Protein AF-A0A635HLL3-F1 (afdb_monomer_lite)

Sequence (144 aa):
FTPLVNSYIDNVSLVVKESYKYHLGQVCKSENRYLGLLNDLCAYYEKENKEKELTLINNFSTLREIASSNKDKYTLFFVRRSDGFSDNCANVANWIVEFDRYREVLRQHENNKLKVEKDLDNISKLFSSMFNESIAKYKLNGLF

Organism: NCBI:txid58095

Secondary structure (DSSP, 8-state):
-HHHHHHHHHHHHHHHHHHHHHHHHHHHHHHHHHHHHHHHEEEEEEGGGSS--PEE--SHHHHHHHHHHTTT-TTEEEEETTT--EEEHHHHHHHHHHHHHHHHHHHHHHHHHHHHHHHHHHHHHHHHHHHHHHHHHHHHHS--

pLDDT: mean 85.39, std 13.46, range [41.72, 97.75]

Radius of gyration: 25.22 Å; chains: 1; bounding box: 45×24×76 Å

Structure (mmCIF, N/CA/C/O backbone):
data_AF-A0A635HLL3-F1
#
_entry.id   AF-A0A635HLL3-F1
#
loop_
_atom_site.group_PDB
_atom_site.id
_atom_site.type_symbol
_atom_site.label_atom_id
_atom_site.label_alt_id
_atom_site.label_comp_id
_atom_site.label_asym_id
_atom_site.label_entity_id
_atom_site.label_seq_id
_atom_site.pdbx_PDB_ins_code
_atom_site.Cartn_x
_atom_site.Cartn_y
_atom_site.Cartn_z
_atom_site.occupancy
_atom_site.B_iso_or_equiv
_atom_site.auth_seq_id
_atom_site.auth_comp_id
_atom_site.auth_asym_id
_atom_site.auth_atom_id
_atom_site.pdbx_PDB_model_num
ATOM 1 N N . PHE A 1 1 ? 1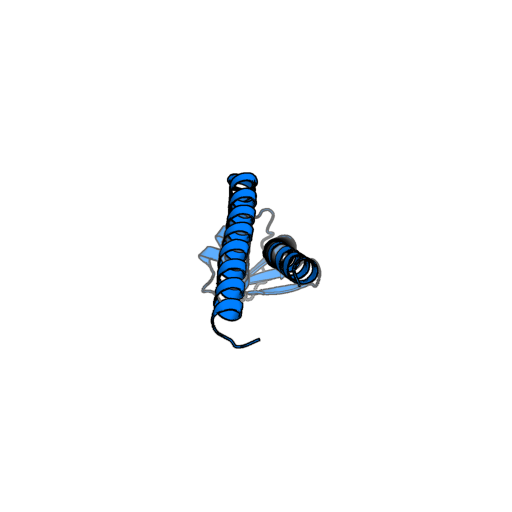6.105 6.985 -43.546 1.00 50.03 1 PHE A N 1
ATOM 2 C CA . PHE A 1 1 ? 16.003 5.862 -42.585 1.00 50.03 1 PHE A CA 1
ATOM 3 C C . PHE A 1 1 ? 16.602 6.172 -41.210 1.00 50.03 1 PHE A C 1
ATOM 5 O O . PHE A 1 1 ? 15.975 5.832 -40.221 1.00 50.03 1 PHE A O 1
ATOM 12 N N . THR A 1 2 ? 17.754 6.839 -41.108 1.00 54.69 2 THR A N 1
ATOM 13 C CA . THR A 1 2 ? 18.450 7.132 -39.833 1.00 54.69 2 THR A CA 1
ATOM 14 C C . THR A 1 2 ? 17.692 8.042 -38.838 1.00 54.69 2 THR A C 1
ATOM 16 O O . THR A 1 2 ? 17.692 7.722 -37.654 1.00 54.69 2 THR A O 1
ATOM 19 N N . PRO A 1 3 ? 16.976 9.110 -39.259 1.00 58.59 3 PRO A N 1
ATOM 20 C CA . PRO A 1 3 ? 16.249 9.988 -38.325 1.00 58.59 3 PRO A CA 1
ATOM 21 C C . PRO A 1 3 ? 15.021 9.327 -37.683 1.00 58.59 3 PRO A C 1
ATOM 23 O O . PRO A 1 3 ? 14.736 9.541 -36.510 1.00 58.59 3 PRO A O 1
ATOM 26 N N . LEU A 1 4 ? 14.314 8.488 -38.449 1.00 57.59 4 LEU A N 1
ATOM 27 C CA . LEU A 1 4 ? 13.117 7.788 -37.979 1.00 57.59 4 LEU A CA 1
ATOM 28 C C . LEU A 1 4 ? 13.476 6.747 -36.906 1.00 57.59 4 LEU A C 1
ATOM 30 O O . LEU A 1 4 ? 12.796 6.637 -35.895 1.00 57.59 4 LEU A O 1
ATOM 34 N N . VAL A 1 5 ? 14.580 6.020 -37.107 1.00 56.38 5 VAL A N 1
ATOM 35 C CA . VAL A 1 5 ? 15.075 5.005 -36.163 1.00 56.38 5 VAL A CA 1
ATOM 36 C C . VAL A 1 5 ? 15.552 5.643 -34.856 1.00 56.38 5 VAL A C 1
ATOM 38 O O . VAL A 1 5 ? 15.184 5.159 -33.791 1.00 56.38 5 VAL A O 1
ATOM 41 N N . ASN A 1 6 ? 16.278 6.766 -34.919 1.00 57.84 6 ASN A N 1
ATOM 42 C CA . ASN A 1 6 ? 16.680 7.504 -33.716 1.00 57.84 6 ASN A CA 1
ATOM 43 C C . ASN A 1 6 ? 15.460 8.006 -32.922 1.00 57.84 6 ASN A C 1
ATOM 45 O O . ASN A 1 6 ? 15.413 7.834 -31.709 1.00 57.84 6 ASN A O 1
ATOM 49 N N . SER A 1 7 ? 14.422 8.506 -33.606 1.00 64.62 7 SER A N 1
ATOM 50 C CA . SER A 1 7 ? 13.164 8.909 -32.960 1.00 64.62 7 SER A CA 1
ATOM 51 C C . SER A 1 7 ? 12.43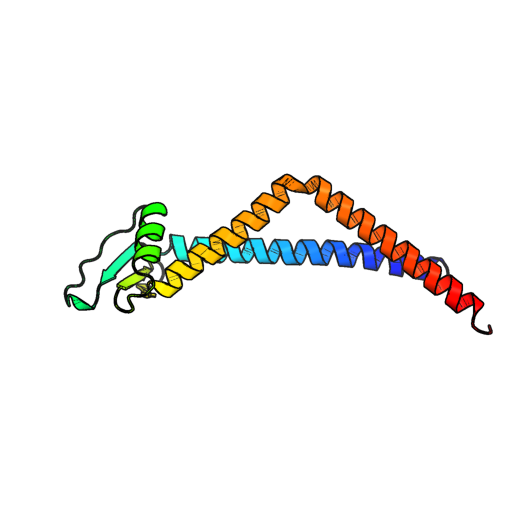7 7.741 -32.273 1.00 64.62 7 SER A C 1
ATOM 53 O O . SER A 1 7 ? 11.927 7.905 -31.166 1.00 64.62 7 SER A O 1
ATOM 55 N N . TYR A 1 8 ? 12.417 6.547 -32.875 1.00 64.12 8 TYR A N 1
ATOM 56 C CA . TYR A 1 8 ? 11.844 5.351 -32.241 1.00 64.12 8 TYR A CA 1
ATOM 57 C C . TYR A 1 8 ? 12.621 4.908 -30.994 1.00 64.12 8 TYR A C 1
ATOM 59 O O . TYR A 1 8 ? 12.020 4.444 -30.029 1.00 64.12 8 TYR A O 1
ATOM 67 N N . ILE A 1 9 ? 13.942 5.064 -30.997 1.00 60.72 9 ILE A N 1
ATOM 68 C CA . ILE A 1 9 ? 14.815 4.680 -29.884 1.00 60.72 9 ILE A CA 1
ATOM 69 C C . ILE A 1 9 ? 14.670 5.638 -28.698 1.00 60.72 9 ILE A C 1
ATOM 71 O O . ILE A 1 9 ? 14.524 5.186 -27.559 1.00 60.72 9 ILE A O 1
ATOM 75 N N . ASP A 1 10 ? 14.641 6.945 -28.960 1.00 68.62 10 ASP A N 1
ATOM 76 C CA . ASP A 1 10 ? 14.387 7.957 -27.930 1.00 68.62 10 ASP A CA 1
ATOM 77 C C . ASP A 1 10 ? 13.016 7.734 -27.267 1.00 68.62 10 ASP A C 1
ATOM 79 O O . ASP A 1 10 ? 12.883 7.849 -26.045 1.00 68.62 10 ASP A O 1
ATOM 83 N N . ASN A 1 11 ? 12.022 7.288 -28.046 1.00 75.81 11 ASN A N 1
ATOM 84 C CA . ASN A 1 11 ? 10.708 6.909 -27.532 1.00 75.81 11 ASN A CA 1
ATOM 85 C C . ASN A 1 11 ? 10.755 5.700 -26.584 1.00 75.81 11 ASN A C 1
ATOM 87 O O . ASN A 1 11 ? 10.007 5.680 -25.611 1.00 75.81 11 ASN A O 1
ATOM 91 N N . VAL A 1 12 ? 11.622 4.704 -26.797 1.00 74.12 12 VAL A N 1
ATOM 92 C CA . VAL A 1 12 ? 11.694 3.542 -25.887 1.00 74.12 12 VAL A CA 1
ATOM 93 C C . VAL A 1 12 ? 12.343 3.904 -24.551 1.00 74.12 12 VAL A C 1
ATOM 95 O O . VAL A 1 12 ? 11.828 3.523 -23.500 1.00 74.12 12 VAL A O 1
ATOM 98 N N . SER A 1 13 ? 13.431 4.680 -24.571 1.00 75.94 13 SER A N 1
ATOM 99 C CA . SER A 1 13 ? 14.048 5.229 -23.351 1.00 75.94 13 SER A CA 1
ATOM 100 C C . SER A 1 13 ? 13.030 6.024 -22.526 1.00 75.94 13 SER A C 1
ATOM 102 O O . SER A 1 13 ? 12.898 5.835 -21.312 1.00 75.94 13 SER A O 1
ATOM 104 N N . LEU A 1 14 ? 12.238 6.858 -23.208 1.00 83.88 14 LEU A N 1
ATOM 105 C CA . LEU A 1 14 ? 11.132 7.586 -22.599 1.00 83.88 14 LEU A CA 1
ATOM 106 C C . LEU A 1 14 ? 10.093 6.630 -21.994 1.00 83.88 14 LEU A C 1
ATOM 108 O O . LEU A 1 14 ? 9.733 6.792 -20.832 1.00 83.88 14 LEU A O 1
ATOM 112 N N . VAL A 1 15 ? 9.663 5.598 -22.726 1.00 85.56 15 VAL A N 1
ATOM 113 C CA . VAL A 1 15 ? 8.681 4.610 -22.243 1.00 85.56 15 VAL A CA 1
ATOM 114 C C . VAL A 1 15 ? 9.160 3.884 -20.985 1.00 85.56 15 VAL A C 1
ATOM 116 O O . VAL A 1 15 ? 8.374 3.730 -20.050 1.00 85.56 15 VAL A O 1
ATOM 119 N N . VAL A 1 16 ? 10.427 3.462 -20.914 1.00 85.88 16 VAL A N 1
ATOM 120 C CA . VAL A 1 16 ? 10.978 2.781 -19.725 1.00 85.88 16 VAL A CA 1
ATOM 121 C C . VAL A 1 16 ? 10.926 3.701 -18.503 1.00 85.88 16 VAL A C 1
ATOM 123 O O . VAL A 1 16 ? 10.445 3.301 -17.439 1.00 85.88 16 VAL A O 1
ATOM 126 N N . LYS A 1 17 ? 11.363 4.956 -18.657 1.00 88.00 17 LYS A N 1
ATOM 127 C CA . LYS A 1 17 ? 11.354 5.949 -17.572 1.00 88.00 17 LYS A CA 1
ATOM 128 C C . LYS A 1 17 ? 9.938 6.316 -17.135 1.00 88.00 17 LYS A C 1
ATOM 130 O O . LYS A 1 17 ? 9.668 6.362 -15.936 1.00 88.00 17 LYS A O 1
ATOM 135 N N . GLU A 1 18 ? 9.032 6.549 -18.079 1.00 90.19 18 GLU A N 1
ATOM 136 C CA . GLU A 1 18 ? 7.636 6.881 -17.780 1.00 90.19 18 GLU A CA 1
ATOM 137 C C . GLU A 1 18 ? 6.892 5.702 -17.143 1.00 90.19 18 GLU A C 1
ATOM 139 O O . GLU A 1 18 ? 6.130 5.902 -16.200 1.00 90.19 18 GLU A O 1
ATOM 144 N N . SER A 1 19 ? 7.179 4.464 -17.557 1.00 89.56 19 SER A N 1
ATOM 145 C CA . SER A 1 19 ? 6.629 3.265 -16.910 1.00 89.56 19 SER A CA 1
ATOM 146 C C . SER A 1 19 ? 7.084 3.162 -15.454 1.00 89.56 19 SER A C 1
ATOM 148 O O . SER A 1 19 ? 6.265 2.946 -14.561 1.00 89.56 19 SER A O 1
ATOM 150 N N . TYR A 1 20 ? 8.376 3.382 -15.183 1.00 92.69 20 TYR A N 1
ATOM 151 C CA . TYR A 1 20 ? 8.892 3.405 -13.814 1.00 92.69 20 TYR A CA 1
ATOM 152 C C . TYR A 1 20 ? 8.213 4.488 -12.961 1.00 92.69 20 TYR A C 1
ATOM 154 O O . TYR A 1 20 ? 7.708 4.192 -11.876 1.00 92.69 20 TYR A O 1
ATOM 162 N N . LYS A 1 21 ? 8.136 5.728 -13.470 1.00 93.69 21 LYS A N 1
ATOM 163 C CA . LYS A 1 21 ? 7.446 6.840 -12.792 1.00 93.69 21 LYS A CA 1
ATOM 164 C C . LYS A 1 21 ? 5.981 6.518 -12.522 1.00 93.69 21 LYS A C 1
ATOM 166 O O . LYS A 1 21 ? 5.490 6.793 -11.429 1.00 93.69 21 LYS A O 1
ATOM 171 N N . TYR A 1 22 ? 5.292 5.918 -13.491 1.00 95.50 22 TYR A N 1
ATOM 172 C CA . TYR A 1 22 ? 3.907 5.494 -13.339 1.00 95.50 22 TYR A CA 1
ATOM 173 C C . TYR A 1 22 ? 3.762 4.502 -12.184 1.00 95.50 22 TYR A C 1
ATOM 175 O O . TYR A 1 22 ? 2.951 4.732 -11.288 1.00 95.50 22 TYR A O 1
ATOM 183 N N . HIS A 1 23 ? 4.570 3.438 -12.155 1.00 94.56 23 HIS A N 1
ATOM 184 C CA . HIS A 1 23 ? 4.517 2.436 -11.090 1.00 94.56 23 HIS A CA 1
ATOM 185 C C . HIS A 1 23 ? 4.851 3.021 -9.716 1.00 94.56 23 HIS A C 1
ATOM 187 O O . HIS A 1 23 ? 4.122 2.760 -8.759 1.00 94.56 23 HIS A O 1
ATOM 193 N N . LEU A 1 24 ? 5.883 3.864 -9.619 1.00 96.38 24 LEU A N 1
ATOM 194 C CA . LEU A 1 24 ? 6.208 4.572 -8.380 1.00 96.38 24 LEU A CA 1
ATOM 195 C C . LEU A 1 24 ? 5.038 5.461 -7.926 1.00 96.38 24 LEU A C 1
ATOM 197 O O . LEU A 1 24 ? 4.659 5.449 -6.758 1.00 96.38 24 LEU A O 1
ATOM 201 N N . GLY A 1 25 ? 4.387 6.155 -8.862 1.00 97.31 25 GLY A N 1
ATOM 202 C CA . GLY A 1 25 ? 3.176 6.928 -8.597 1.00 97.31 25 GLY A CA 1
ATOM 203 C C . GLY A 1 25 ? 2.007 6.075 -8.088 1.00 97.31 25 GLY A C 1
ATOM 204 O O . GLY A 1 25 ? 1.276 6.514 -7.201 1.00 97.31 25 GLY A O 1
ATOM 205 N N . GLN A 1 26 ? 1.832 4.850 -8.594 1.00 97.56 26 GLN A N 1
ATOM 206 C CA . GLN A 1 26 ? 0.821 3.913 -8.081 1.00 97.56 26 GLN A CA 1
ATOM 207 C C . GLN A 1 26 ? 1.139 3.441 -6.656 1.00 97.56 26 GLN A C 1
ATOM 209 O O . GLN A 1 26 ? 0.227 3.332 -5.833 1.00 97.56 26 GLN A O 1
ATOM 214 N N . VAL A 1 27 ? 2.418 3.221 -6.337 1.00 97.50 27 VAL A N 1
ATOM 215 C CA . VAL A 1 27 ? 2.866 2.915 -4.968 1.00 97.50 27 VAL A CA 1
ATOM 216 C C . VAL A 1 27 ? 2.545 4.080 -4.029 1.00 97.50 27 VAL A C 1
ATOM 218 O O . VAL A 1 27 ? 1.913 3.859 -3.000 1.00 97.50 27 VAL A O 1
ATOM 221 N N . CYS A 1 28 ? 2.869 5.321 -4.411 1.00 97.12 28 CYS A N 1
ATOM 222 C CA . CYS A 1 28 ? 2.528 6.513 -3.624 1.00 97.12 28 CYS A CA 1
ATOM 223 C C . CYS A 1 28 ? 1.016 6.656 -3.398 1.00 97.12 28 CYS A C 1
ATOM 225 O O . CYS A 1 28 ? 0.576 6.966 -2.293 1.00 97.12 28 CYS A O 1
ATOM 227 N N . LYS A 1 29 ? 0.195 6.433 -4.432 1.00 97.75 29 LYS A N 1
ATOM 228 C CA . LYS A 1 29 ? -1.272 6.479 -4.298 1.00 97.75 29 LYS A CA 1
ATOM 229 C C . LYS A 1 29 ? -1.788 5.410 -3.338 1.00 97.75 29 LYS A C 1
ATOM 231 O O . LYS A 1 29 ? -2.688 5.688 -2.551 1.00 97.75 29 LYS A O 1
ATOM 236 N N . SER A 1 30 ? -1.217 4.210 -3.403 1.00 97.06 30 SER A N 1
ATOM 237 C CA . SER A 1 30 ? -1.594 3.097 -2.531 1.00 97.06 30 SER A CA 1
ATOM 238 C C . SER A 1 30 ? -1.215 3.388 -1.078 1.00 97.06 30 SER A C 1
ATOM 240 O O . SER A 1 30 ? -2.078 3.296 -0.212 1.00 97.06 30 SER A O 1
ATOM 242 N N . GLU A 1 31 ? 0.017 3.838 -0.813 1.00 97.12 31 GLU A N 1
ATOM 243 C CA . GLU A 1 31 ? 0.472 4.243 0.528 1.00 97.12 31 GLU A CA 1
ATOM 244 C C . GLU A 1 31 ? -0.456 5.297 1.147 1.00 97.12 31 GLU A C 1
ATOM 246 O O . GLU A 1 31 ? -0.973 5.084 2.244 1.00 97.12 31 GLU A O 1
ATOM 251 N N . ASN A 1 32 ? -0.780 6.356 0.399 1.00 97.25 32 ASN A N 1
ATOM 252 C CA . ASN A 1 32 ? -1.692 7.405 0.858 1.00 97.25 32 ASN A CA 1
ATOM 253 C C . ASN A 1 32 ? -3.117 6.896 1.104 1.00 97.25 32 ASN A C 1
ATOM 255 O O . ASN A 1 32 ? -3.766 7.318 2.062 1.00 97.25 32 ASN A O 1
ATOM 259 N N . ARG A 1 33 ? -3.620 5.985 0.262 1.00 95.88 33 ARG A N 1
ATOM 260 C CA . ARG A 1 33 ? -4.942 5.377 0.450 1.00 95.88 33 ARG A CA 1
ATOM 261 C C . ARG A 1 33 ? -5.006 4.609 1.768 1.00 95.88 33 ARG A C 1
ATOM 263 O O . ARG A 1 33 ? -5.944 4.818 2.535 1.00 95.88 33 ARG A O 1
ATOM 270 N N . TYR A 1 34 ? -4.029 3.743 2.039 1.00 96.19 34 TYR A N 1
ATOM 271 C CA . TYR A 1 34 ? -4.002 2.976 3.286 1.00 96.19 34 TYR A CA 1
ATOM 272 C C . TYR A 1 34 ? -3.752 3.869 4.496 1.00 96.19 34 TYR A C 1
ATOM 274 O O . TYR A 1 34 ? -4.424 3.696 5.506 1.00 96.19 34 TYR A O 1
ATOM 282 N N . LEU A 1 35 ? -2.876 4.871 4.387 1.00 96.06 35 LEU A N 1
ATOM 283 C CA . LEU A 1 35 ? -2.691 5.868 5.440 1.00 96.06 35 LEU A CA 1
ATOM 284 C C . LEU A 1 35 ? -4.003 6.585 5.768 1.00 96.06 35 LEU A C 1
ATOM 286 O O . LEU A 1 35 ? -4.334 6.743 6.938 1.00 96.06 35 LEU A O 1
ATOM 290 N N . GLY A 1 36 ? -4.763 6.982 4.746 1.00 94.50 36 GLY A N 1
ATOM 291 C CA . GLY A 1 36 ? -6.082 7.586 4.907 1.00 94.50 36 GLY A CA 1
ATOM 292 C C . GLY A 1 36 ? -7.053 6.659 5.637 1.00 94.50 36 GLY A C 1
ATOM 293 O O . GLY A 1 36 ? -7.636 7.070 6.633 1.00 94.50 36 GLY A O 1
ATOM 294 N N . LEU A 1 37 ? -7.167 5.401 5.196 1.00 94.00 37 LEU A N 1
ATOM 295 C CA . LEU A 1 37 ? -8.013 4.391 5.845 1.00 94.00 37 LEU A CA 1
ATOM 296 C C . LEU A 1 37 ? -7.631 4.167 7.312 1.00 94.00 37 LEU A C 1
ATOM 298 O O . LEU A 1 37 ? -8.501 4.158 8.174 1.00 94.00 37 LEU A O 1
ATOM 302 N N . LEU A 1 38 ? -6.339 3.998 7.596 1.00 95.25 38 LEU A N 1
ATOM 303 C CA . LEU A 1 38 ? -5.822 3.719 8.937 1.00 95.25 38 LEU A CA 1
ATOM 304 C C . LEU A 1 38 ? -5.968 4.930 9.860 1.00 95.25 38 LEU A C 1
ATOM 306 O O . LEU A 1 38 ? -6.315 4.768 11.027 1.00 95.25 38 LEU A O 1
ATOM 310 N N . ASN A 1 39 ? -5.758 6.137 9.333 1.00 93.75 39 ASN A N 1
ATOM 311 C CA . ASN A 1 39 ? -6.028 7.367 10.063 1.00 93.75 39 ASN A CA 1
ATOM 312 C C . ASN A 1 39 ? -7.522 7.549 10.307 1.00 93.75 39 ASN A C 1
ATOM 314 O O . ASN A 1 39 ? -7.886 8.099 11.333 1.00 93.75 39 ASN A O 1
ATOM 318 N N . ASP A 1 40 ? -8.403 7.113 9.415 1.00 93.44 40 ASP A N 1
ATOM 319 C CA . ASP A 1 40 ? -9.842 7.289 9.601 1.00 93.44 40 ASP A CA 1
ATOM 320 C C . ASP A 1 40 ? -10.427 6.390 10.707 1.00 93.44 40 ASP A C 1
ATOM 322 O O . ASP A 1 40 ? -11.491 6.687 11.246 1.00 93.44 40 ASP A O 1
ATOM 326 N N . LEU A 1 41 ? -9.717 5.339 11.129 1.00 94.25 41 LEU A N 1
ATOM 327 C CA . LEU A 1 41 ? -10.117 4.514 12.274 1.00 94.25 41 LEU A CA 1
ATOM 328 C C . LEU A 1 41 ? -10.015 5.312 13.586 1.00 94.25 41 LEU A C 1
ATOM 330 O O . LEU A 1 41 ? -8.999 5.954 13.854 1.00 94.25 41 LEU A O 1
ATOM 334 N N . CYS A 1 42 ? -11.058 5.274 14.423 1.00 91.12 42 CYS A N 1
ATOM 335 C CA . CYS A 1 42 ? -11.086 5.998 15.706 1.00 91.12 42 CYS A CA 1
ATOM 336 C C . CYS A 1 42 ? -11.337 5.142 16.939 1.00 91.12 42 CYS A C 1
ATOM 338 O O . CYS A 1 42 ? -10.997 5.572 18.041 1.00 91.12 42 CYS A O 1
ATOM 340 N N . ALA A 1 43 ? -11.935 3.965 16.790 1.00 91.19 43 ALA A N 1
ATOM 341 C CA . ALA A 1 43 ? -12.235 3.088 17.912 1.00 91.19 43 ALA A CA 1
ATOM 342 C C . ALA A 1 43 ? -12.340 1.630 17.465 1.00 91.19 43 ALA A C 1
ATOM 344 O O . ALA A 1 43 ? -12.505 1.364 16.274 1.00 91.19 43 ALA A O 1
ATOM 345 N N . TYR A 1 44 ? -12.304 0.696 18.413 1.00 90.88 44 TYR A N 1
ATOM 346 C CA . TYR A 1 44 ? -12.701 -0.693 18.182 1.00 90.88 44 TYR A CA 1
ATOM 347 C C . TYR A 1 44 ? -13.704 -1.183 19.233 1.00 90.88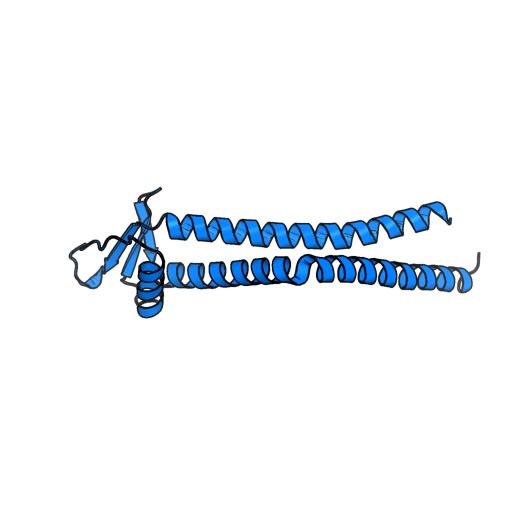 44 TYR A C 1
ATOM 349 O O . TYR A 1 44 ? -13.783 -0.615 20.322 1.00 90.88 44 TYR A O 1
ATOM 357 N N . TYR A 1 45 ? -14.468 -2.224 18.893 1.00 88.12 45 TYR A N 1
ATOM 358 C CA . TYR A 1 45 ? -15.382 -2.936 19.795 1.00 88.12 45 TYR A CA 1
ATOM 359 C C . TYR A 1 45 ? -15.378 -4.446 19.511 1.00 88.12 45 TYR A C 1
ATOM 361 O O . TYR A 1 45 ? -15.121 -4.868 18.380 1.00 88.12 45 TYR A O 1
ATOM 369 N N . GLU A 1 46 ? -15.702 -5.262 20.519 1.00 86.50 46 GLU A N 1
ATOM 370 C CA . GLU A 1 46 ? -15.836 -6.723 20.407 1.00 86.50 46 GLU A CA 1
ATOM 371 C C . GLU A 1 46 ? -17.313 -7.133 20.530 1.00 86.50 46 GLU A C 1
ATOM 373 O O . GLU A 1 46 ? -1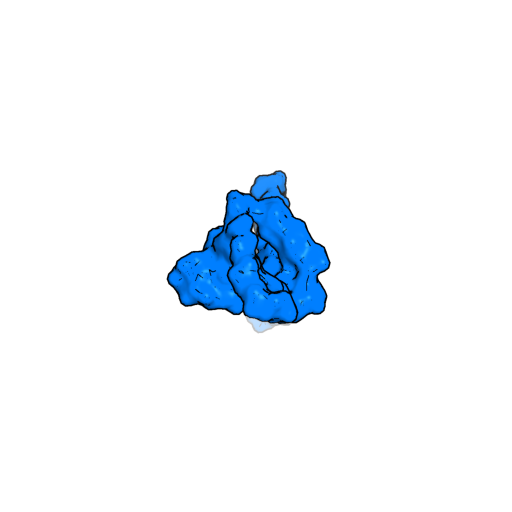7.970 -6.900 21.542 1.00 86.50 46 GLU A O 1
ATOM 378 N N . LYS A 1 47 ? -17.872 -7.734 19.476 1.00 76.75 47 LYS A N 1
ATOM 379 C CA . LYS A 1 47 ? -19.306 -8.058 19.380 1.00 76.75 47 LYS A CA 1
ATOM 380 C C . LYS A 1 47 ? -19.749 -9.170 20.339 1.00 76.75 47 LYS A C 1
ATOM 382 O O . LYS A 1 47 ? -20.912 -9.180 20.740 1.00 76.75 47 LYS A O 1
ATOM 387 N N . GLU A 1 48 ? -18.866 -10.111 20.681 1.00 70.88 48 GLU A N 1
ATOM 388 C CA . GLU A 1 48 ? -19.214 -11.284 21.505 1.00 70.88 48 GLU A CA 1
ATOM 389 C C . GLU A 1 48 ? -19.668 -10.910 22.916 1.00 70.88 48 GLU A C 1
ATOM 391 O O . GLU A 1 48 ? -20.577 -11.550 23.444 1.00 70.88 48 GLU A O 1
ATOM 396 N N . ASN A 1 49 ? -19.148 -9.815 23.473 1.00 64.75 49 ASN A N 1
ATOM 397 C CA . ASN A 1 49 ? -19.538 -9.347 24.802 1.00 64.75 49 ASN A CA 1
ATOM 398 C C . ASN A 1 49 ? -20.911 -8.663 24.842 1.00 64.75 49 ASN A C 1
ATOM 400 O O . ASN A 1 49 ? -21.371 -8.320 25.926 1.00 64.75 49 ASN A O 1
ATOM 404 N N . LYS A 1 50 ? -21.600 -8.489 23.698 1.00 58.19 50 LYS A N 1
ATOM 405 C CA . LYS A 1 50 ? -22.912 -7.812 23.537 1.00 58.19 50 LYS A CA 1
ATOM 406 C C . LYS A 1 50 ? -22.973 -6.352 24.017 1.00 58.19 50 LYS A C 1
ATOM 408 O O . LYS A 1 50 ? -23.860 -5.622 23.578 1.00 58.19 50 LYS A O 1
ATOM 413 N N . GLU A 1 51 ? -22.032 -5.905 24.836 1.00 58.16 51 GLU A N 1
ATOM 414 C CA . GLU A 1 51 ? -21.803 -4.522 25.217 1.00 58.16 51 GLU A CA 1
ATOM 415 C C . GLU A 1 51 ? -20.836 -3.887 24.214 1.00 58.16 51 GLU A C 1
ATOM 417 O O . GLU A 1 51 ? -19.720 -4.360 24.000 1.00 58.16 51 GLU A O 1
ATOM 422 N N . LYS A 1 52 ? -21.279 -2.817 23.544 1.00 63.50 52 LYS A N 1
ATOM 423 C CA . LYS A 1 52 ? -20.409 -2.001 22.690 1.00 63.50 52 LYS A CA 1
ATOM 424 C C . LYS A 1 52 ? -19.526 -1.130 23.578 1.00 63.50 52 LYS A C 1
ATOM 426 O O . LYS A 1 52 ? -19.764 0.071 23.690 1.00 63.50 52 LYS A O 1
ATOM 431 N N . GLU A 1 53 ? -18.523 -1.720 24.211 1.00 67.81 53 GLU A N 1
ATOM 432 C CA . GLU A 1 53 ? -17.461 -0.928 24.816 1.00 67.81 53 GLU A CA 1
ATOM 433 C C . GLU A 1 53 ? -16.493 -0.502 23.707 1.00 67.81 53 GLU A C 1
ATOM 435 O O . GLU A 1 53 ? -15.826 -1.322 23.074 1.00 67.81 53 GLU A O 1
ATOM 440 N N . LEU A 1 54 ? -16.509 0.795 23.395 1.00 80.38 54 LEU A N 1
ATOM 441 C CA . LEU A 1 54 ? -15.645 1.389 22.385 1.00 80.38 54 LEU A CA 1
ATOM 442 C C . LEU A 1 54 ? -14.339 1.810 23.043 1.00 80.38 54 LEU A C 1
ATOM 444 O O . LEU A 1 54 ? -14.321 2.715 23.875 1.00 80.38 54 LEU A O 1
ATOM 448 N N . THR A 1 55 ? -13.235 1.213 22.613 1.00 86.31 55 THR A N 1
ATOM 449 C CA . THR A 1 55 ? -11.911 1.703 22.994 1.00 86.31 55 THR A CA 1
ATOM 450 C C . THR A 1 55 ? -11.405 2.656 21.922 1.00 86.31 55 THR A C 1
ATOM 452 O O . THR A 1 55 ? -11.258 2.267 20.762 1.00 86.31 55 THR A O 1
ATOM 455 N N . LEU A 1 56 ? -11.135 3.905 22.309 1.00 89.56 56 LEU A N 1
ATOM 456 C CA . LEU A 1 56 ? -10.576 4.921 21.420 1.00 89.56 56 LEU A CA 1
ATOM 457 C C . LEU A 1 56 ? -9.143 4.556 21.012 1.00 89.56 56 LEU A C 1
ATOM 459 O O . LEU A 1 56 ? -8.305 4.215 21.846 1.00 89.56 56 LEU A O 1
ATOM 463 N N . ILE A 1 57 ? -8.843 4.710 19.728 1.00 89.50 57 ILE A N 1
ATOM 464 C CA . ILE A 1 57 ? -7.509 4.513 19.169 1.00 89.50 57 ILE A CA 1
ATOM 465 C C . ILE A 1 57 ? -6.876 5.886 18.989 1.00 89.50 57 ILE A C 1
ATOM 467 O O . ILE A 1 57 ? -7.221 6.640 18.082 1.00 89.50 57 ILE A O 1
ATOM 471 N N . ASN A 1 58 ? -5.953 6.225 19.883 1.00 86.31 58 ASN A N 1
ATOM 472 C CA . ASN A 1 58 ? -5.302 7.534 19.902 1.00 86.31 58 ASN A CA 1
ATOM 473 C C . ASN A 1 58 ? -3.942 7.557 19.186 1.00 86.31 58 ASN A C 1
ATOM 475 O O . ASN A 1 58 ? -3.368 8.630 19.011 1.00 86.31 58 ASN A O 1
ATOM 479 N N . ASN A 1 59 ? -3.407 6.401 18.783 1.00 90.31 59 ASN A N 1
ATOM 480 C CA . ASN A 1 59 ? -2.131 6.313 18.085 1.00 90.31 59 ASN A CA 1
ATOM 481 C C . ASN A 1 59 ? -2.021 5.039 17.226 1.00 90.31 59 ASN A C 1
ATOM 483 O O . ASN A 1 59 ? -2.723 4.046 17.433 1.00 90.31 59 ASN A O 1
ATOM 487 N N . PHE A 1 60 ? -1.098 5.077 16.264 1.00 91.25 60 PHE A N 1
ATOM 488 C CA . PHE A 1 60 ? -0.887 4.009 15.287 1.00 91.25 60 PHE A CA 1
ATOM 489 C C . PHE A 1 60 ? -0.261 2.732 15.874 1.00 91.25 60 PHE A C 1
ATOM 491 O O . PHE A 1 60 ? -0.549 1.636 15.395 1.00 91.25 60 PHE A O 1
ATOM 498 N N . SER A 1 61 ? 0.575 2.843 16.911 1.00 92.38 61 SER A N 1
ATOM 499 C CA . SER A 1 61 ? 1.200 1.680 17.557 1.00 92.38 61 SER A CA 1
ATOM 500 C C . SER A 1 61 ? 0.146 0.784 18.204 1.00 92.38 61 SER A C 1
ATOM 502 O O . SER A 1 61 ? 0.134 -0.422 17.969 1.00 92.38 61 SER A O 1
ATOM 504 N N . THR A 1 62 ? -0.794 1.390 18.929 1.00 91.44 62 THR A N 1
ATOM 505 C CA . THR A 1 62 ? -1.930 0.702 19.550 1.00 91.44 62 THR A CA 1
ATOM 506 C C . THR A 1 62 ? -2.836 0.059 18.499 1.00 91.44 62 THR A C 1
ATOM 508 O O . THR A 1 62 ? -3.185 -1.112 18.631 1.00 91.44 62 THR A O 1
ATOM 511 N N . LEU A 1 63 ? -3.154 0.776 17.410 1.00 94.00 63 LEU A N 1
ATOM 512 C CA . LEU A 1 63 ? -3.905 0.218 16.277 1.00 94.00 63 LEU A CA 1
ATOM 513 C C . LEU A 1 63 ? -3.251 -1.064 15.747 1.00 94.00 63 LEU A C 1
ATOM 515 O O . LEU A 1 63 ? -3.911 -2.092 15.600 1.00 94.00 63 LEU A O 1
ATOM 519 N N . ARG A 1 64 ? -1.945 -0.998 15.477 1.00 95.06 64 ARG A N 1
ATOM 520 C CA . ARG A 1 64 ? -1.166 -2.114 14.942 1.00 95.06 64 ARG A CA 1
ATOM 521 C C . ARG A 1 64 ? -1.148 -3.308 15.877 1.00 95.06 64 ARG A C 1
ATOM 523 O O . ARG A 1 64 ? -1.347 -4.429 15.413 1.00 95.06 64 ARG A O 1
ATOM 530 N N . GLU A 1 65 ? -0.890 -3.079 17.156 1.00 92.56 65 GLU A N 1
ATOM 531 C CA . GLU A 1 65 ? -0.830 -4.134 18.162 1.00 92.56 65 GLU A CA 1
ATOM 532 C C . GLU A 1 65 ? -2.162 -4.883 18.258 1.00 92.56 65 GLU A C 1
ATOM 534 O O . GLU A 1 65 ? -2.192 -6.111 18.141 1.00 92.56 65 GLU A O 1
ATOM 539 N N . ILE A 1 66 ? -3.269 -4.146 18.380 1.00 91.50 66 ILE A N 1
ATOM 540 C CA . ILE A 1 66 ? -4.609 -4.727 18.510 1.00 91.50 66 ILE A CA 1
ATOM 541 C C . ILE A 1 66 ? -4.997 -5.468 17.233 1.00 91.50 66 ILE A C 1
ATOM 543 O O . ILE A 1 66 ? -5.432 -6.619 17.313 1.00 91.50 66 ILE A O 1
ATOM 547 N N . ALA A 1 67 ? -4.806 -4.842 16.066 1.00 93.56 67 ALA A N 1
ATOM 548 C CA . ALA A 1 67 ? -5.143 -5.444 14.780 1.00 93.56 67 ALA A CA 1
ATOM 549 C C . ALA A 1 67 ? -4.350 -6.740 14.535 1.00 93.56 67 ALA A C 1
ATOM 551 O O . ALA A 1 67 ? -4.901 -7.754 14.115 1.00 93.56 67 ALA A O 1
ATOM 552 N N . SER A 1 68 ? -3.054 -6.739 14.852 1.00 92.94 68 SER A N 1
ATOM 553 C CA . SER A 1 68 ? -2.191 -7.906 14.637 1.00 92.94 68 SER A CA 1
ATOM 554 C C . SER A 1 68 ? -2.518 -9.047 15.599 1.00 92.94 68 SER A C 1
ATOM 556 O O . SER A 1 68 ? -2.597 -10.201 15.180 1.00 92.94 68 SER A O 1
ATOM 558 N N . SER A 1 69 ? -2.741 -8.725 16.876 1.00 91.81 69 SER A N 1
ATOM 559 C CA . SER A 1 69 ? -3.001 -9.718 17.928 1.00 91.81 69 SER A CA 1
ATOM 560 C C . SER A 1 69 ? -4.374 -10.378 17.799 1.00 91.81 69 SER A C 1
ATOM 562 O O . SER A 1 69 ? -4.583 -11.472 18.311 1.00 91.81 69 SER A O 1
ATOM 564 N N . ASN A 1 70 ? -5.312 -9.727 17.105 1.00 91.69 70 ASN A N 1
ATOM 565 C CA . ASN A 1 70 ? -6.694 -10.185 16.983 1.00 91.69 70 ASN A CA 1
ATOM 566 C C . ASN A 1 70 ? -7.106 -10.461 15.531 1.00 91.69 70 ASN A C 1
ATOM 568 O O . ASN A 1 70 ? -8.300 -10.536 15.254 1.00 91.69 70 ASN A O 1
ATOM 572 N N . LYS A 1 71 ? -6.160 -10.600 14.592 1.00 91.31 71 LYS A N 1
ATOM 573 C CA . LYS A 1 71 ? -6.456 -10.767 13.155 1.00 91.31 71 LYS A CA 1
ATOM 574 C C . LYS A 1 71 ? -7.403 -11.939 12.851 1.00 91.31 71 LYS A C 1
ATOM 576 O O . LYS A 1 71 ? -8.167 -11.872 11.898 1.00 91.31 71 LYS A O 1
ATOM 581 N N . ASP A 1 72 ? -7.367 -12.986 13.677 1.00 91.06 72 ASP A N 1
ATOM 582 C CA . ASP A 1 72 ? -8.166 -14.204 13.506 1.00 91.06 72 ASP A CA 1
ATOM 583 C C . ASP A 1 72 ? -9.534 -14.118 14.221 1.00 91.06 72 ASP A C 1
ATOM 585 O O . ASP A 1 72 ? -10.365 -15.019 14.104 1.00 91.06 72 ASP A O 1
ATOM 589 N N . LYS A 1 73 ? -9.803 -13.020 14.947 1.00 86.50 73 LYS A N 1
ATOM 590 C CA . LYS A 1 73 ? -11.086 -12.768 15.613 1.00 86.50 73 LYS A CA 1
ATOM 591 C C . LYS A 1 73 ? -12.041 -12.002 14.696 1.00 86.50 73 LYS A C 1
ATOM 593 O O . LYS A 1 73 ? -11.924 -10.791 14.517 1.00 86.50 73 LYS A O 1
ATOM 598 N N . TYR A 1 74 ? -13.062 -12.691 14.191 1.00 79.25 74 TYR A N 1
ATOM 599 C CA . TYR A 1 74 ? -14.109 -12.097 13.344 1.00 79.25 74 TYR A CA 1
ATOM 600 C C . TYR A 1 74 ? -15.064 -11.146 14.077 1.00 79.25 74 TYR A C 1
ATOM 602 O O . TYR A 1 74 ? -15.885 -10.490 13.440 1.00 79.25 74 TYR A O 1
ATOM 610 N N . THR A 1 75 ? -15.002 -11.096 15.405 1.00 85.31 75 THR A N 1
ATOM 611 C CA . THR A 1 75 ? -15.946 -10.362 16.254 1.00 85.31 75 THR A CA 1
ATOM 612 C C . THR A 1 75 ? -15.407 -9.020 16.732 1.00 85.31 75 THR A C 1
ATOM 614 O O . THR A 1 75 ? -16.177 -8.242 17.295 1.00 85.31 75 THR A O 1
ATOM 617 N N . LEU A 1 76 ? -14.131 -8.723 16.465 1.00 89.50 76 LEU A N 1
ATOM 618 C CA . LEU A 1 76 ? -13.507 -7.438 16.756 1.00 89.50 76 LEU A CA 1
ATOM 619 C C . LEU A 1 76 ? -13.529 -6.542 15.514 1.00 89.50 76 LEU A C 1
ATOM 621 O O . LEU A 1 76 ? -13.024 -6.911 14.447 1.00 89.50 76 LEU A O 1
ATOM 625 N N . PHE A 1 77 ? -14.116 -5.358 15.666 1.00 91.56 77 PHE A N 1
ATOM 626 C CA . PHE A 1 77 ? -14.350 -4.418 14.577 1.00 91.56 77 PHE A CA 1
ATOM 627 C C . PHE A 1 77 ? -13.814 -3.033 14.910 1.00 91.56 77 PHE A C 1
ATOM 629 O O . PHE A 1 77 ? -13.975 -2.554 16.030 1.00 91.56 77 PHE A O 1
ATOM 636 N N . PHE A 1 78 ? -13.243 -2.372 13.910 1.00 93.44 78 PHE A N 1
ATOM 637 C CA . PHE A 1 78 ? -12.772 -0.996 13.971 1.00 93.44 78 PHE A CA 1
ATOM 638 C C . PHE A 1 78 ? -13.796 -0.066 13.334 1.00 93.44 78 PHE A C 1
ATOM 640 O O . PHE A 1 78 ? -14.266 -0.347 12.238 1.00 93.44 78 PHE A O 1
ATOM 647 N N . VAL A 1 79 ? -14.127 1.038 13.998 1.00 92.31 79 VAL A N 1
ATOM 648 C CA . VAL A 1 79 ? -15.086 2.045 13.525 1.00 92.31 79 VAL A CA 1
ATOM 649 C C . VAL A 1 79 ? -14.341 3.200 12.861 1.00 92.31 79 VAL A C 1
ATOM 651 O O . VAL A 1 79 ? -13.350 3.703 13.400 1.00 92.31 79 VAL A O 1
ATOM 654 N N . ARG A 1 80 ? -14.835 3.618 11.697 1.00 92.12 80 ARG A N 1
ATOM 655 C CA . ARG A 1 80 ? -14.348 4.760 10.918 1.00 92.12 80 ARG A CA 1
ATOM 656 C C . ARG A 1 80 ? -15.029 6.062 11.332 1.00 92.12 80 ARG A C 1
ATOM 658 O O . ARG A 1 80 ? -16.218 6.073 11.651 1.00 92.12 80 ARG A O 1
ATOM 665 N N . ARG A 1 81 ? -14.293 7.176 11.289 1.00 90.81 81 ARG A N 1
ATOM 666 C CA . ARG A 1 81 ? -14.821 8.518 11.593 1.00 90.81 81 ARG A CA 1
ATOM 667 C C . ARG A 1 81 ? -15.642 9.094 10.454 1.00 90.81 81 ARG A C 1
ATOM 669 O O . ARG A 1 81 ? -16.637 9.759 10.721 1.00 90.81 81 ARG A O 1
ATOM 676 N N . SER A 1 82 ? -15.190 8.896 9.218 1.00 88.56 82 SER A N 1
ATOM 677 C CA . SER A 1 82 ? -15.747 9.581 8.050 1.00 88.56 82 SER A CA 1
ATOM 678 C C . SER A 1 82 ? -17.177 9.159 7.710 1.00 88.56 82 SER A C 1
ATOM 680 O O . SER A 1 82 ? -17.977 9.994 7.291 1.00 88.56 82 SER A O 1
ATOM 682 N N . ASP A 1 83 ? -17.502 7.882 7.899 1.00 86.38 83 ASP A N 1
ATOM 683 C CA . ASP A 1 83 ? -18.739 7.270 7.412 1.00 86.38 83 ASP A CA 1
ATOM 684 C C . ASP A 1 83 ? -19.457 6.406 8.468 1.00 86.38 83 ASP A C 1
ATOM 686 O O . ASP A 1 83 ? -20.571 5.935 8.234 1.00 86.38 83 ASP A O 1
ATOM 690 N N . GLY A 1 84 ? -18.847 6.206 9.643 1.00 84.00 84 GLY A N 1
ATOM 691 C CA . GLY A 1 84 ? -19.380 5.364 10.715 1.00 84.00 84 GLY A CA 1
ATOM 692 C C . GLY A 1 84 ? -19.399 3.869 10.387 1.00 84.00 84 GLY A C 1
ATOM 693 O O . GLY A 1 84 ? -19.894 3.082 11.200 1.00 84.00 84 GLY A O 1
ATOM 694 N N . PHE A 1 85 ? -18.870 3.454 9.229 1.00 88.56 85 PHE A N 1
ATOM 695 C CA . PHE A 1 85 ? -18.754 2.043 8.892 1.00 88.56 85 PHE A CA 1
ATOM 696 C C . PHE A 1 85 ? -17.693 1.374 9.761 1.00 88.56 85 PHE A C 1
ATOM 698 O O . PHE A 1 85 ? -16.787 2.010 10.308 1.00 88.56 85 PHE A O 1
ATOM 705 N N . SER A 1 86 ? -17.820 0.057 9.897 1.00 90.38 86 SER A N 1
ATOM 706 C CA . SER A 1 86 ? -16.850 -0.744 10.623 1.00 90.38 86 SER A CA 1
ATOM 707 C C . SER A 1 86 ? -16.198 -1.785 9.735 1.00 90.38 86 SER A C 1
ATOM 709 O O . SER A 1 86 ? -16.886 -2.450 8.961 1.00 90.38 86 SER A O 1
ATOM 711 N N . ASP A 1 87 ? -14.902 -1.985 9.927 1.00 93.00 87 ASP A N 1
ATOM 712 C CA . ASP A 1 87 ? -14.137 -3.052 9.297 1.00 93.00 87 ASP A CA 1
ATOM 713 C C . ASP A 1 87 ? -13.682 -4.075 10.324 1.00 93.00 87 ASP A C 1
ATOM 715 O O . ASP A 1 87 ? -13.489 -3.767 11.499 1.00 93.00 87 ASP A O 1
ATOM 719 N N . ASN A 1 88 ? -13.525 -5.317 9.881 1.00 92.56 88 ASN A N 1
ATOM 720 C CA . ASN A 1 88 ? -13.032 -6.369 10.754 1.00 92.56 88 ASN A CA 1
ATOM 721 C C . ASN A 1 88 ? -11.521 -6.237 10.989 1.00 92.56 88 ASN A C 1
ATOM 723 O O . ASN A 1 88 ? -10.783 -5.593 10.237 1.00 92.56 88 ASN A O 1
ATOM 727 N N . CYS A 1 89 ? -11.067 -6.898 12.044 1.00 92.75 89 CYS A N 1
ATOM 728 C CA . CYS A 1 89 ? -9.673 -6.896 12.452 1.00 92.75 89 CYS A CA 1
ATOM 729 C C . CYS A 1 89 ? -8.703 -7.401 11.364 1.00 92.75 89 CYS A C 1
ATOM 731 O O . CYS A 1 89 ? -7.650 -6.800 11.145 1.00 92.75 89 CYS A O 1
ATOM 733 N N . ALA A 1 90 ? -9.077 -8.456 10.631 1.00 93.88 90 ALA A N 1
ATOM 734 C CA . ALA A 1 90 ? -8.255 -9.036 9.568 1.00 93.88 90 ALA A CA 1
ATOM 735 C C . ALA A 1 90 ? -7.957 -8.035 8.436 1.00 93.88 90 ALA A C 1
ATOM 737 O O . ALA A 1 90 ? -6.815 -7.922 7.987 1.00 93.88 90 ALA A O 1
ATOM 738 N N . ASN A 1 91 ? -8.966 -7.278 7.996 1.00 94.94 91 ASN A N 1
ATOM 739 C CA . ASN A 1 91 ? -8.822 -6.248 6.967 1.00 94.94 91 ASN A CA 1
ATOM 740 C C . ASN A 1 91 ? -7.851 -5.161 7.421 1.00 94.94 91 ASN A C 1
ATOM 742 O O . ASN A 1 91 ? -6.923 -4.817 6.692 1.00 94.94 91 ASN A O 1
ATOM 746 N N . VAL A 1 92 ? -8.033 -4.664 8.646 1.00 95.44 92 VAL A N 1
ATOM 747 C CA . VAL A 1 92 ? -7.173 -3.622 9.216 1.00 95.44 92 VAL A CA 1
ATOM 748 C C . VAL A 1 92 ? -5.729 -4.111 9.333 1.00 95.44 92 VAL A C 1
ATOM 750 O O . VAL A 1 92 ? -4.812 -3.395 8.934 1.00 95.44 92 VAL A O 1
ATOM 753 N N . ALA A 1 93 ? -5.510 -5.345 9.795 1.00 95.94 93 ALA A N 1
ATOM 754 C CA . ALA A 1 93 ? -4.176 -5.939 9.852 1.00 95.94 93 ALA A CA 1
ATOM 755 C C . ALA A 1 93 ? -3.525 -6.032 8.458 1.00 95.94 93 ALA A C 1
ATOM 757 O O . ALA A 1 93 ? -2.357 -5.673 8.296 1.00 95.94 93 ALA A O 1
ATOM 758 N N . ASN A 1 94 ? -4.281 -6.448 7.438 1.00 96.69 94 ASN A N 1
ATOM 759 C CA . ASN A 1 94 ? -3.786 -6.521 6.062 1.00 96.69 94 ASN A CA 1
ATOM 760 C C . ASN A 1 94 ? -3.411 -5.141 5.508 1.00 96.69 94 ASN A C 1
ATOM 762 O O . ASN A 1 94 ? -2.339 -4.996 4.924 1.00 96.69 94 ASN A O 1
ATOM 766 N N . TRP A 1 95 ? -4.227 -4.115 5.751 1.00 96.94 95 TRP A N 1
ATOM 767 C CA . TRP A 1 95 ? -3.918 -2.746 5.329 1.00 96.94 95 TRP A CA 1
ATOM 768 C C . TRP A 1 95 ? -2.632 -2.215 5.950 1.00 96.94 95 TRP A C 1
ATOM 770 O O . TRP A 1 95 ? -1.878 -1.519 5.277 1.00 96.94 95 TRP A O 1
ATOM 780 N N . ILE A 1 96 ? -2.355 -2.550 7.214 1.00 97.00 96 ILE A N 1
ATOM 781 C CA . ILE A 1 96 ? -1.098 -2.175 7.876 1.00 97.00 96 ILE A CA 1
ATOM 782 C C . ILE A 1 96 ? 0.093 -2.839 7.178 1.00 97.00 96 ILE A C 1
ATOM 784 O O . ILE A 1 96 ? 1.086 -2.171 6.897 1.00 97.00 96 ILE A O 1
ATOM 788 N N . VAL A 1 97 ? -0.012 -4.131 6.854 1.00 97.06 97 VAL A N 1
ATOM 789 C CA . VAL A 1 97 ? 1.040 -4.859 6.126 1.00 97.06 97 VAL A CA 1
ATOM 790 C C . VAL A 1 97 ? 1.265 -4.263 4.735 1.00 97.06 97 VAL A C 1
ATOM 792 O O . VAL A 1 97 ? 2.409 -4.093 4.315 1.00 97.06 97 VAL A O 1
ATOM 795 N N . GLU A 1 98 ? 0.196 -3.943 4.010 1.00 97.19 98 GLU A N 1
ATOM 796 C CA . GLU A 1 98 ? 0.283 -3.315 2.689 1.00 97.19 98 GLU A CA 1
ATOM 797 C C . GLU A 1 98 ? 0.916 -1.922 2.775 1.00 97.19 98 GLU A C 1
ATOM 799 O O . GLU A 1 98 ? 1.861 -1.628 2.042 1.00 97.19 98 GLU A O 1
ATOM 804 N N . PHE A 1 99 ? 0.472 -1.099 3.726 1.00 97.44 99 PHE A N 1
ATOM 805 C CA . PHE A 1 99 ? 1.038 0.217 4.003 1.00 97.44 99 PHE A CA 1
ATOM 806 C C . PHE A 1 99 ? 2.547 0.162 4.284 1.00 97.44 99 PHE A C 1
ATOM 808 O O . PHE A 1 99 ? 3.314 0.899 3.660 1.00 97.44 99 PHE A O 1
ATOM 815 N N . ASP A 1 100 ? 2.990 -0.747 5.157 1.00 96.81 100 ASP A N 1
ATOM 816 C CA . ASP A 1 100 ? 4.410 -0.925 5.475 1.00 96.81 100 ASP A CA 1
ATOM 817 C C . ASP A 1 100 ? 5.232 -1.337 4.255 1.00 96.81 100 ASP A C 1
ATOM 819 O O . ASP A 1 100 ? 6.323 -0.810 4.031 1.00 96.81 100 ASP A O 1
ATOM 823 N N . ARG A 1 101 ? 4.705 -2.259 3.439 1.00 97.19 101 ARG A N 1
ATOM 824 C CA . ARG A 1 101 ? 5.369 -2.697 2.205 1.00 97.19 101 ARG A CA 1
ATOM 825 C C . ARG A 1 101 ? 5.556 -1.536 1.237 1.00 97.19 101 ARG A C 1
ATOM 827 O O . ARG A 1 101 ? 6.652 -1.367 0.706 1.00 97.19 101 ARG A O 1
ATOM 834 N N . TYR A 1 102 ? 4.522 -0.726 1.015 1.00 97.75 102 TYR A N 1
ATOM 835 C CA . TYR A 1 102 ? 4.634 0.429 0.124 1.00 97.75 102 TYR A CA 1
ATOM 836 C C . TYR A 1 102 ? 5.605 1.473 0.668 1.00 97.75 102 TYR A C 1
ATOM 838 O O . TYR A 1 102 ? 6.443 1.968 -0.086 1.00 97.75 102 TYR A O 1
ATOM 846 N N . ARG A 1 103 ? 5.568 1.757 1.975 1.00 96.75 103 ARG A N 1
ATOM 847 C CA . ARG A 1 103 ? 6.544 2.652 2.605 1.00 96.75 103 ARG A CA 1
ATOM 848 C C . ARG A 1 103 ? 7.973 2.163 2.456 1.00 96.75 103 ARG A C 1
ATOM 850 O O . ARG A 1 103 ? 8.854 2.970 2.172 1.00 96.75 103 ARG A O 1
ATOM 857 N N . GLU A 1 104 ? 8.211 0.867 2.614 1.00 97.75 104 GLU A N 1
ATOM 858 C CA . GLU A 1 104 ? 9.544 0.301 2.435 1.00 97.75 104 GLU A CA 1
ATOM 859 C C . GLU A 1 104 ? 10.030 0.448 0.989 1.00 97.75 104 GLU A C 1
ATOM 861 O O . GLU A 1 104 ? 11.165 0.867 0.773 1.00 97.75 104 GLU A O 1
ATOM 866 N N . VAL A 1 105 ? 9.169 0.203 -0.005 1.00 96.88 105 VAL A N 1
ATOM 867 C CA . VAL A 1 105 ? 9.502 0.434 -1.423 1.00 96.88 105 VAL A CA 1
ATOM 868 C C . VAL A 1 105 ? 9.875 1.898 -1.675 1.00 96.88 105 VAL A C 1
ATOM 870 O O . VAL A 1 105 ? 10.888 2.171 -2.319 1.00 96.88 105 VAL A O 1
ATOM 873 N N . LEU A 1 106 ? 9.101 2.847 -1.139 1.00 97.31 106 LEU A N 1
ATOM 874 C CA . LEU A 1 106 ? 9.387 4.280 -1.277 1.00 97.31 106 LEU A CA 1
ATOM 875 C C . LEU A 1 106 ? 10.695 4.673 -0.581 1.00 97.31 106 LEU A C 1
ATOM 877 O O . LEU A 1 106 ? 11.508 5.394 -1.153 1.00 97.31 106 LEU A O 1
ATOM 881 N N . ARG A 1 107 ? 10.947 4.146 0.621 1.00 97.31 107 ARG A N 1
ATOM 882 C CA . ARG A 1 107 ? 12.197 4.369 1.357 1.00 97.31 107 ARG A CA 1
ATOM 883 C C . ARG A 1 107 ? 13.402 3.826 0.590 1.00 97.31 107 ARG A C 1
ATOM 885 O O . ARG A 1 107 ? 14.433 4.488 0.510 1.00 97.31 107 ARG A O 1
ATOM 892 N N . GLN A 1 108 ? 13.284 2.631 0.014 1.00 95.50 108 GLN A N 1
ATOM 893 C CA . GLN A 1 108 ? 14.332 2.044 -0.819 1.00 95.50 108 GLN A CA 1
ATOM 894 C C . GLN A 1 108 ? 14.571 2.850 -2.094 1.00 95.50 108 GLN A C 1
ATOM 896 O O . GLN A 1 108 ? 15.731 3.005 -2.478 1.00 95.50 108 GLN A O 1
ATOM 901 N N . HIS A 1 109 ? 13.513 3.370 -2.727 1.00 94.62 109 HIS A N 1
ATOM 902 C CA . HIS A 1 109 ? 13.644 4.286 -3.857 1.00 94.62 109 HIS A CA 1
ATOM 903 C C . HIS A 1 109 ? 14.442 5.527 -3.458 1.00 94.62 109 HIS A C 1
ATOM 905 O O . HIS A 1 109 ? 15.466 5.790 -4.077 1.00 94.62 109 HIS A O 1
ATOM 911 N N . GLU A 1 110 ? 14.036 6.238 -2.404 1.00 96.31 110 GLU A N 1
ATOM 912 C CA . GLU A 1 110 ? 14.718 7.465 -1.972 1.00 96.31 110 GLU A CA 1
ATOM 913 C C . GLU A 1 110 ? 16.187 7.212 -1.610 1.00 96.31 110 GLU A C 1
ATOM 915 O O . GLU A 1 110 ? 17.075 7.924 -2.079 1.00 96.31 110 GLU A O 1
ATOM 920 N N . ASN A 1 111 ? 16.476 6.131 -0.879 1.00 96.81 111 ASN A N 1
ATOM 921 C CA . ASN A 1 111 ? 17.848 5.763 -0.517 1.00 96.81 111 ASN A CA 1
ATOM 922 C C . ASN A 1 111 ? 18.735 5.434 -1.729 1.00 96.81 111 ASN A C 1
ATOM 924 O O . ASN A 1 111 ? 19.950 5.604 -1.664 1.00 96.81 111 ASN A O 1
ATOM 928 N N . ASN A 1 112 ? 18.152 4.935 -2.822 1.00 95.12 112 ASN A N 1
ATOM 929 C CA . ASN A 1 112 ? 18.886 4.479 -4.004 1.00 95.12 112 ASN A CA 1
ATOM 930 C C . ASN A 1 112 ? 18.611 5.326 -5.250 1.00 95.12 112 ASN A C 1
ATOM 932 O O . ASN A 1 112 ? 18.971 4.912 -6.352 1.00 95.12 112 ASN A O 1
ATOM 936 N N . LYS A 1 113 ? 17.990 6.499 -5.105 1.00 93.69 113 LYS A N 1
ATOM 937 C CA . LYS A 1 113 ? 17.416 7.269 -6.214 1.00 93.69 113 LYS A CA 1
ATOM 938 C C . LYS A 1 113 ? 18.404 7.514 -7.353 1.00 93.69 113 LYS A C 1
ATOM 940 O O . LYS A 1 113 ? 18.124 7.166 -8.495 1.00 93.69 113 LYS A O 1
ATOM 945 N N . LEU A 1 114 ? 19.603 7.993 -7.017 1.00 93.50 114 LEU A N 1
ATOM 946 C CA . LEU A 1 114 ? 20.680 8.240 -7.983 1.00 93.50 114 LEU A CA 1
ATOM 947 C C . LEU A 1 114 ? 21.116 6.968 -8.724 1.00 93.50 114 LEU A C 1
ATOM 949 O O . LEU A 1 114 ? 21.401 6.999 -9.920 1.00 93.50 114 LEU A O 1
ATOM 953 N N . LYS A 1 115 ? 21.179 5.835 -8.016 1.00 95.06 115 LYS A N 1
ATOM 954 C CA . LYS A 1 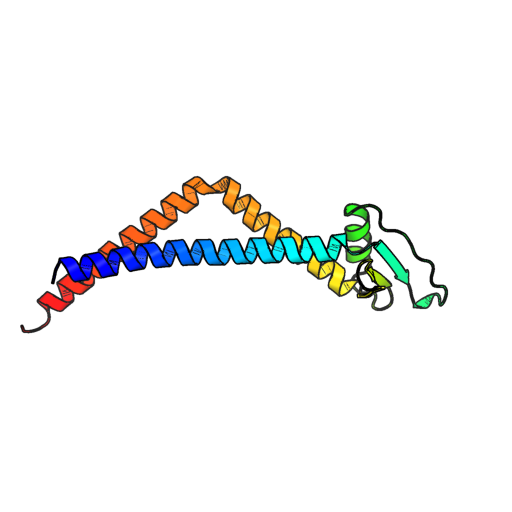115 ? 21.535 4.548 -8.619 1.00 95.06 115 LYS A CA 1
ATOM 955 C C . LYS A 1 115 ? 20.434 4.080 -9.568 1.00 95.06 115 LYS A C 1
ATOM 957 O O . LYS A 1 115 ? 20.745 3.679 -10.681 1.00 95.06 115 LYS A O 1
ATOM 962 N N . VAL A 1 116 ? 19.171 4.179 -9.156 1.00 91.69 116 VAL A N 1
ATOM 963 C CA . VAL A 1 116 ? 18.016 3.814 -9.987 1.00 91.69 116 VAL A CA 1
ATOM 964 C C . VAL A 1 116 ? 17.973 4.651 -11.263 1.00 91.69 116 VAL A C 1
ATOM 966 O O . VAL A 1 116 ? 17.802 4.096 -12.342 1.00 91.69 116 VAL A O 1
ATOM 969 N N . GLU A 1 117 ? 18.181 5.965 -11.169 1.00 90.50 117 GLU A N 1
ATOM 970 C CA . GLU A 1 117 ? 18.250 6.849 -12.340 1.00 90.50 117 GLU A CA 1
ATOM 971 C C . GLU A 1 117 ? 19.356 6.410 -13.312 1.00 90.50 117 GLU A C 1
ATOM 973 O O . GLU A 1 117 ? 19.107 6.249 -14.509 1.00 90.50 117 GLU A O 1
ATOM 978 N N . LYS A 1 118 ? 20.555 6.118 -12.792 1.00 93.69 118 LYS A N 1
ATOM 979 C CA . LYS A 1 118 ? 21.677 5.612 -13.593 1.00 93.69 118 LYS A CA 1
ATOM 980 C C . LYS A 1 118 ? 21.382 4.248 -14.224 1.00 93.69 118 LYS A C 1
ATOM 982 O O . LYS A 1 118 ? 21.738 4.019 -15.380 1.00 93.69 118 LYS A O 1
ATOM 987 N N . ASP A 1 119 ? 20.751 3.341 -13.486 1.00 91.50 119 ASP A N 1
ATOM 988 C CA . ASP A 1 119 ? 20.401 2.007 -13.974 1.00 91.50 119 ASP A CA 1
ATOM 989 C C . ASP A 1 119 ? 19.339 2.093 -15.082 1.00 91.50 119 ASP A C 1
ATOM 991 O O . ASP A 1 119 ? 19.487 1.445 -16.118 1.00 91.50 119 ASP A O 1
ATOM 995 N N . LEU A 1 120 ? 18.328 2.958 -14.935 1.00 90.12 120 LEU A N 1
ATOM 996 C CA . LEU A 1 120 ? 17.330 3.229 -15.977 1.00 90.12 120 LEU A CA 1
ATOM 997 C C . LEU A 1 120 ? 17.969 3.812 -17.247 1.00 90.12 120 LEU A C 1
ATOM 999 O O . LEU A 1 120 ? 17.612 3.406 -18.357 1.00 90.12 120 LEU A O 1
ATOM 1003 N N . ASP A 1 121 ? 18.941 4.717 -17.106 1.00 87.81 121 ASP A N 1
ATOM 1004 C CA . ASP A 1 121 ? 19.714 5.244 -18.235 1.00 87.81 121 ASP A CA 1
ATOM 1005 C C . ASP A 1 121 ? 20.533 4.151 -18.935 1.00 87.81 121 ASP A C 1
ATOM 1007 O O . ASP A 1 121 ? 20.566 4.087 -20.167 1.00 87.81 121 ASP A O 1
ATOM 1011 N N . ASN A 1 122 ? 21.182 3.272 -18.169 1.00 88.44 122 ASN A N 1
ATOM 1012 C CA . ASN A 1 122 ? 21.977 2.172 -18.712 1.00 88.44 122 ASN A CA 1
ATOM 1013 C C . ASN A 1 122 ? 21.110 1.144 -19.444 1.00 88.44 122 ASN A C 1
ATOM 1015 O O . ASN A 1 122 ? 21.465 0.734 -20.547 1.00 88.44 122 ASN A O 1
ATOM 1019 N N . ILE A 1 123 ? 19.966 0.761 -18.868 1.00 85.06 123 ILE A N 1
ATOM 1020 C CA . ILE A 1 123 ? 18.993 -0.139 -19.503 1.00 85.06 123 ILE A CA 1
ATOM 1021 C C . ILE A 1 123 ? 18.513 0.464 -20.821 1.00 85.06 123 ILE A C 1
ATOM 1023 O O . ILE A 1 123 ? 18.501 -0.222 -21.843 1.00 85.06 123 ILE A O 1
ATOM 1027 N N . SER A 1 124 ? 18.183 1.757 -20.812 1.00 82.06 124 SER A N 1
ATOM 1028 C CA . SER A 1 124 ? 17.754 2.470 -22.015 1.00 82.06 124 SER A CA 1
ATOM 1029 C C . SER A 1 124 ? 18.830 2.414 -23.102 1.00 82.06 124 SER A C 1
ATOM 1031 O O . SER A 1 124 ? 18.538 2.019 -24.226 1.00 82.06 124 SER A O 1
ATOM 1033 N N . LYS A 1 125 ? 20.095 2.706 -22.766 1.00 83.44 125 LYS A N 1
ATOM 1034 C CA . LYS A 1 125 ? 21.228 2.622 -23.708 1.00 83.44 125 LYS A CA 1
ATOM 1035 C C . LYS A 1 125 ? 21.472 1.206 -24.232 1.00 83.44 125 LYS A C 1
ATOM 1037 O O . LYS A 1 125 ? 21.712 1.039 -25.426 1.00 83.44 125 LYS A O 1
ATOM 1042 N N . LEU A 1 126 ? 21.421 0.195 -23.361 1.00 84.94 126 LEU A N 1
ATOM 1043 C CA . LEU A 1 126 ? 21.621 -1.206 -23.742 1.00 84.94 126 LEU A CA 1
ATOM 1044 C C . LEU A 1 126 ? 20.543 -1.655 -24.731 1.00 84.94 126 LEU A C 1
ATOM 1046 O O . LEU A 1 126 ? 20.860 -2.242 -25.765 1.00 84.94 126 LEU A O 1
ATOM 1050 N N . PHE A 1 127 ? 19.281 -1.329 -24.441 1.00 81.06 127 PHE A N 1
ATOM 1051 C CA . PHE A 1 127 ? 18.170 -1.601 -25.342 1.00 81.06 127 PHE A CA 1
ATOM 1052 C C . PHE A 1 127 ? 18.383 -0.926 -26.702 1.00 81.06 127 PHE A C 1
ATOM 1054 O O . PHE A 1 127 ? 18.264 -1.586 -27.735 1.00 81.06 127 PHE A O 1
ATOM 1061 N N . SER A 1 128 ? 18.776 0.353 -26.712 1.00 75.44 128 SER A N 1
ATOM 1062 C CA . SER A 1 128 ? 19.101 1.086 -27.941 1.00 75.44 128 SER A CA 1
ATOM 1063 C C . SER A 1 128 ? 20.191 0.397 -28.765 1.00 75.44 128 SER A C 1
ATOM 1065 O O . SER A 1 128 ? 20.060 0.302 -29.985 1.00 75.44 128 SER A O 1
ATOM 1067 N N . SER A 1 129 ? 21.251 -0.102 -28.119 1.00 81.50 129 SER A N 1
ATOM 1068 C CA . SER A 1 129 ? 22.338 -0.825 -28.797 1.00 81.50 129 SER A CA 1
ATOM 1069 C C . SER A 1 129 ? 21.832 -2.109 -29.447 1.00 81.50 129 SER A C 1
ATOM 1071 O O . SER A 1 129 ? 21.986 -2.287 -30.653 1.00 81.50 129 SER A O 1
ATOM 1073 N N . MET A 1 130 ? 21.144 -2.962 -28.678 1.00 82.25 130 MET A N 1
ATOM 1074 C CA . MET A 1 130 ? 20.611 -4.236 -29.177 1.00 82.25 130 MET A CA 1
ATOM 1075 C C . MET A 1 130 ? 19.606 -4.039 -30.318 1.00 82.25 130 MET A C 1
ATOM 1077 O O . MET A 1 130 ? 19.588 -4.803 -31.287 1.00 82.25 130 MET A O 1
ATOM 1081 N N . PHE A 1 131 ? 18.767 -3.004 -30.226 1.00 79.38 131 PHE A N 1
ATOM 1082 C CA . PHE A 1 131 ? 17.808 -2.668 -31.271 1.00 79.38 131 PHE A CA 1
ATOM 1083 C C . PHE A 1 131 ? 18.508 -2.200 -32.555 1.00 79.38 131 PHE A C 1
ATOM 1085 O O . PHE A 1 131 ? 18.184 -2.685 -33.640 1.00 79.38 131 PHE A O 1
ATOM 1092 N N . ASN A 1 132 ? 19.511 -1.321 -32.446 1.00 75.88 132 ASN A N 1
ATOM 1093 C CA . ASN A 1 132 ? 20.307 -0.864 -33.589 1.00 75.88 132 ASN A CA 1
ATOM 1094 C C . ASN A 1 132 ? 21.079 -2.002 -34.265 1.00 75.88 132 ASN A C 1
ATOM 1096 O O . ASN A 1 132 ? 21.068 -2.100 -35.492 1.00 75.88 132 ASN A O 1
ATOM 1100 N N . GLU A 1 133 ? 21.709 -2.880 -33.484 1.00 82.12 133 GLU A N 1
ATOM 1101 C CA . GLU A 1 133 ? 22.381 -4.082 -33.992 1.00 82.12 133 GLU A CA 1
ATOM 1102 C C . GLU A 1 133 ? 21.401 -4.998 -34.728 1.00 82.12 133 GLU A C 1
ATOM 1104 O O . GLU A 1 133 ? 21.692 -5.475 -35.826 1.00 82.12 133 GLU A O 1
ATOM 1109 N N . SER A 1 134 ? 20.205 -5.191 -34.165 1.00 77.94 134 SER A N 1
ATOM 1110 C CA . SER A 1 134 ? 19.146 -5.974 -34.802 1.00 77.94 134 SER A CA 1
ATOM 1111 C C . SER A 1 134 ? 18.721 -5.351 -36.133 1.00 77.94 134 SER A C 1
ATOM 1113 O O . SER A 1 134 ? 18.690 -6.049 -37.145 1.00 77.94 134 SER A O 1
ATOM 1115 N N . ILE A 1 135 ? 18.466 -4.037 -36.179 1.00 75.00 135 ILE A N 1
ATOM 1116 C CA . ILE A 1 135 ? 18.146 -3.327 -37.429 1.00 75.00 135 ILE A CA 1
ATOM 1117 C C . ILE A 1 135 ? 19.267 -3.488 -38.457 1.00 75.00 135 ILE A C 1
ATOM 1119 O O . ILE A 1 135 ? 18.984 -3.768 -39.622 1.00 75.00 135 ILE A O 1
ATOM 1123 N N . ALA A 1 136 ? 20.527 -3.306 -38.055 1.00 74.31 136 ALA A N 1
ATOM 1124 C CA . ALA A 1 136 ? 21.670 -3.439 -38.953 1.00 74.31 136 ALA A CA 1
ATOM 1125 C C . ALA A 1 136 ? 21.764 -4.860 -39.531 1.00 74.31 136 ALA A C 1
ATOM 1127 O O . ALA A 1 136 ? 21.935 -5.025 -40.737 1.00 74.31 136 ALA A O 1
ATOM 1128 N N . LYS A 1 137 ? 21.558 -5.886 -38.697 1.00 76.50 137 LYS A N 1
ATOM 1129 C CA . LYS A 1 137 ? 21.528 -7.293 -39.112 1.00 76.50 137 LYS A CA 1
ATOM 1130 C C . LYS A 1 137 ? 20.386 -7.595 -40.085 1.00 76.50 137 LYS A C 1
ATOM 1132 O O . LYS A 1 137 ? 20.607 -8.273 -41.083 1.00 76.50 137 LYS A O 1
ATOM 1137 N N . TYR A 1 138 ? 19.179 -7.088 -39.834 1.00 68.56 138 TYR A N 1
ATOM 1138 C CA . TYR A 1 138 ? 18.045 -7.290 -40.745 1.00 68.56 138 TYR A CA 1
ATOM 1139 C C . TYR A 1 138 ? 18.193 -6.516 -42.061 1.00 68.56 138 TYR A C 1
ATOM 1141 O O . TYR A 1 138 ? 17.779 -7.028 -43.095 1.00 68.56 138 TYR A O 1
ATOM 1149 N N . LYS A 1 139 ? 18.852 -5.348 -42.061 1.00 61.81 139 LYS A N 1
ATOM 1150 C CA . LYS A 1 139 ? 19.256 -4.658 -43.300 1.00 61.81 139 LYS A CA 1
ATOM 1151 C C . LYS A 1 139 ? 20.306 -5.429 -44.106 1.00 61.81 139 LYS A C 1
ATOM 1153 O O . LYS A 1 139 ? 20.319 -5.317 -45.320 1.00 61.81 139 LYS A O 1
ATOM 1158 N N . LEU A 1 140 ? 21.184 -6.189 -43.448 1.00 56.50 140 LEU A N 1
ATOM 1159 C CA . LEU A 1 140 ? 22.196 -7.019 -44.115 1.00 56.50 140 LEU A CA 1
ATOM 1160 C C . LEU A 1 140 ? 21.625 -8.344 -44.660 1.00 56.50 140 LEU A C 1
ATOM 1162 O O . LEU A 1 140 ? 22.180 -8.888 -45.609 1.00 56.50 140 LEU A O 1
ATOM 1166 N N . ASN A 1 141 ? 20.523 -8.850 -44.089 1.00 51.50 141 ASN A N 1
ATOM 1167 C CA . ASN A 1 141 ? 19.953 -10.172 -44.401 1.00 51.50 141 ASN A CA 1
ATOM 1168 C C . ASN A 1 141 ? 18.708 -10.165 -45.319 1.00 51.50 141 ASN A C 1
ATOM 1170 O O . ASN A 1 141 ? 18.167 -11.232 -45.604 1.00 51.50 141 ASN A O 1
ATOM 1174 N N . GLY A 1 142 ? 18.257 -9.009 -45.807 1.00 41.72 142 GLY A N 1
ATOM 1175 C CA . GLY A 1 142 ? 17.328 -8.900 -46.938 1.00 41.72 142 GLY A CA 1
ATOM 1176 C C . GLY A 1 142 ? 17.827 -7.790 -47.855 1.00 41.72 142 GLY A C 1
ATOM 1177 O O . GLY A 1 142 ? 17.894 -6.647 -47.426 1.00 41.72 142 GLY A O 1
ATOM 1178 N N . LEU A 1 143 ? 18.336 -8.100 -49.052 1.00 47.09 143 LEU A N 1
ATOM 1179 C CA . LEU A 1 143 ? 17.519 -8.082 -50.276 1.00 47.09 143 LEU A CA 1
ATOM 1180 C C . LEU A 1 143 ? 16.623 -6.830 -50.367 1.00 47.09 143 LEU A C 1
ATOM 1182 O O . LEU A 1 143 ? 15.419 -6.953 -50.550 1.00 47.09 143 LEU A O 1
ATOM 1186 N N . PHE A 1 144 ? 17.234 -5.651 -50.222 1.00 42.41 144 PHE A N 1
ATOM 1187 C CA . PHE A 1 144 ? 16.947 -4.425 -50.973 1.00 42.41 144 PHE A CA 1
ATOM 1188 C C . PHE A 1 144 ? 18.242 -3.625 -51.125 1.00 42.41 144 PHE A C 1
ATOM 1190 O O . PHE A 1 144 ? 18.935 -3.432 -50.100 1.00 42.41 144 PHE A O 1
#

Foldseek 3Di:
DVVVLVVVLVVVLVVLVVVVVVVLVVLVVLLVVLVVVLVQWFWKAFPVVVDGPTDGDPDDVVLQVVLVVCLVPQRMWTAGNPPRDIDGSVVNNVSVVSNVVSVVVVVVCVVCVVVVVVVSVVVSVVVSVVVVVVVVVVVVVDDD

=== Feature glossary ===
The record interleaves many kinds of information about one protein. Here is each kind framed as the question it answers.

Q: Are the domains correctly placed relative to each other?
A: Predicted aligned error is AlphaFold's pairwise confidence. Unlike pLDDT (per-residue), PAE is per-residue-pair and captures whether two parts of the structure are correctly placed relative to each other. Units are ångströms of expected positional error.

Q: Which residues are in helices, strands, or loops?
A: Eight-state secondary structure (DSSP): H is the canonical α-helix, G the tighter 3₁₀-helix, I the wider π-helix; E/B are β-structure, T and S are turns and bends, and '-' is everything else. DSSP derives these from the pattern of main-chain N–H···O=C hydrogen bonds, not from the sequence.

Q: What if only a Cα trace is available?
A: P-SEA three-state annotation labels each residue as helix, strand, or coil based purely on the geometry of the Cα trace. It serves as a fallback when the full backbone (and thus DSSP) is unavailable.

Q: What are the backbone torsion angles?
A: φ (phi) and ψ (psi) are the two rotatable backbone dihedrals per residue: φ is the C(i-1)–N–Cα–C tor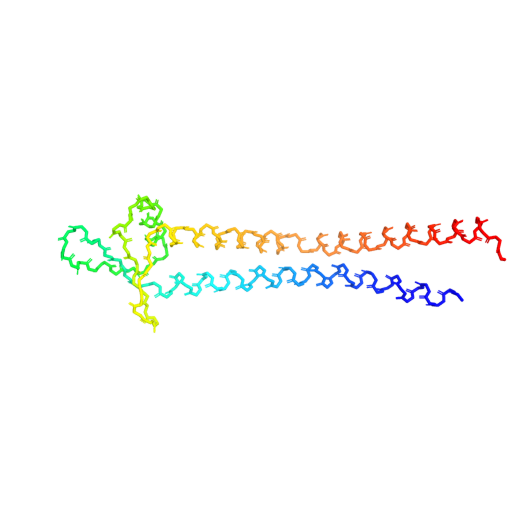sion, ψ is the N–Cα–C–N(i+1) torsion, both in degrees on (−180°, 180°]. α-helical residues cluster near (−60°, −45°); β-strand residues near (−120°, +130°). A Ramachandran plot is simply a scatter of (φ, ψ) for every residue.

Q: What known structures does this most resemble?
A: Structural nearest neighbors (via Foldseek easy-search vs the PDB). Reported per hit: target PDB id, E-value, and alignment TM-score. A TM-score above ~0.5 is the conventional threshold for 'same fold'.

Q: What family and function is it annotated with?
A: Database cross-references. InterPro integrates a dozen domain/family signature databases into unified entries with residue-range hits. GO terms attach function/process/location labels with evidence codes. CATH codes position the fold in a four-level structural taxonomy. Organism is the NCBI-taxonomy species name.

Q: Which residues are buried vs exposed?
A: Solvent accessibility: the surface area of each residue that a 1.4 Å water probe can touch, in Å². When only backbone atoms are present the absolute values are lower than full-atom SASA (side chains contribute most of the area) and are flagged as backbone-only.

Q: What do the diagnostic plots show?
A: Three diagnostic plots accompany the record. The Cα contact map visualizes the tertiary structure as a 2D adjacency matrix (8 Å cutoff, sequence-local contacts suppressed). The Ramachandran plot shows the distribution of backbone (φ, ψ) torsions, with points in the α and β basins reflecting secondary structure content. The PAE plot shows AlphaFold's inter-residue confidence as a color matrix.

Q: What is the amino-acid chain?
A: The amino-acid sequence is the protein's primary structure: the linear order of residues from the N-terminus to the C-terminus, written in one-letter code. Everything else here — the 3D coordinates, the secondary structure, the domain annotations — is ultimately a consequence of this string.

Q: What do the rendered images show?
A: The six renders are orthographic views along the three Cartesian axes in both directions. Representation (cartoon, sticks, or surface) and color scheme (sequence-rainbow or by-chain) vary across proteins so the training set covers all the common visualization conventions.

Q: Where is each backbone atom in 3D?
A: The mmCIF table is the protein's shape written out atom by atom. For each backbone N, Cα, C, and carbonyl O, it records an (x, y, z) coordinate triple in Å plus the residue type, chain letter, and residue number.

Q: How mobile is each atom in the crystal?
A: For experimental (PDB) structures, the B-factor (temperature factor) quantifies the positional spread of each atom in the crystal — a combination of thermal vibration and static disorder — in units of Å². High B-factors mark flexible loops or poorly resolved regions; low B-factors mark the rigid, well-ordered core.

Q: How big and how compact is the whole molecule?
A: Three whole-structure scalars: the radius of gyration (RMS distance of Cα from centroid, in Å), the count of Cα–Cα contacts (pairs closer than 8 Å and separated by more than four residues in sequence — i.e. tertiary, not local, contacts), and the bounding-box dimensions. Together they distinguish compact globular folds from extended fibres or disordered chains.

Q: What does the local fold look like, residue by residue?
A: A 3Di character summarizes, for each residue, the relative orientation of the Cα frame of its nearest spatial neighbor. Because it encodes fold topology rather than chemistry, 3Di alignments detect remote structural similarity that sequence alignment misses.

Q: How confident is the AlphaFold model at each residue?
A: For AlphaFold models, the B-factor field carries pLDDT — the model's own estimate of local accuracy on a 0–100 scale. Regions with pLDDT<50 should be treated as essentially unmodeled; they often correspond to intrinsically disordered segments.